Protein AF-Q6CS34-F1 (afdb_monomer)

Secondary structure (DSSP, 8-state):
--HHHHHHHHHHT--S----GGGHHHHHHHHHHHHHHHHHHHHHHHH-TTSTTSTT-GGG-THHHHHHHHH-

Structure (mmCIF, N/CA/C/O backbone):
data_AF-Q6CS34-F1
#
_entry.id   AF-Q6CS34-F1
#
loop_
_atom_site.group_PDB
_atom_site.id
_atom_site.type_symbol
_atom_site.label_atom_id
_atom_site.label_alt_id
_atom_site.label_comp_id
_atom_site.label_asym_id
_atom_site.label_entity_id
_atom_site.label_seq_id
_atom_site.pdbx_PDB_ins_code
_atom_site.Cartn_x
_atom_site.Cartn_y
_atom_site.Cartn_z
_atom_site.occupancy
_atom_site.B_iso_or_equiv
_atom_site.auth_seq_id
_atom_site.auth_comp_id
_atom_site.auth_asym_id
_atom_site.auth_atom_id
_atom_site.pdbx_PDB_model_num
ATOM 1 N N . MET A 1 1 ? -48.335 -11.138 12.077 1.00 66.06 1 MET A N 1
ATOM 2 C CA . MET A 1 1 ? -46.996 -10.503 11.975 1.00 66.06 1 MET A CA 1
ATOM 3 C C . MET A 1 1 ? -46.129 -11.383 11.089 1.00 66.06 1 MET A C 1
ATOM 5 O O . MET A 1 1 ? -46.084 -12.580 11.332 1.00 66.06 1 MET A O 1
ATOM 9 N N . ARG A 1 2 ? -45.528 -10.844 10.018 1.00 80.75 2 ARG A N 1
ATOM 10 C CA . ARG A 1 2 ? -44.715 -11.659 9.097 1.00 80.75 2 ARG A CA 1
ATOM 11 C C . ARG A 1 2 ? -43.357 -11.960 9.752 1.00 80.75 2 ARG A C 1
ATOM 13 O O . ARG A 1 2 ? -42.723 -11.009 10.205 1.00 80.75 2 ARG A O 1
ATOM 20 N N . PRO A 1 3 ? -42.871 -13.214 9.776 1.00 80.31 3 PRO A N 1
ATOM 21 C CA . PRO A 1 3 ? -41.592 -13.566 10.412 1.00 80.31 3 PRO A CA 1
ATOM 22 C C . PRO A 1 3 ? -40.413 -12.750 9.856 1.00 80.31 3 PRO A C 1
ATOM 24 O O . PRO A 1 3 ? -39.534 -12.325 10.602 1.00 80.31 3 PRO A O 1
ATOM 27 N N . THR A 1 4 ? -40.461 -12.400 8.569 1.00 83.88 4 THR A N 1
ATOM 28 C CA . THR A 1 4 ? -39.492 -11.515 7.910 1.00 83.88 4 THR A CA 1
ATOM 29 C C . THR A 1 4 ? -39.382 -10.135 8.572 1.00 83.88 4 THR A C 1
ATOM 31 O O . THR A 1 4 ? -38.286 -9.590 8.655 1.00 83.88 4 THR A O 1
ATOM 34 N N . GLN A 1 5 ? -40.478 -9.563 9.091 1.00 83.00 5 GLN A N 1
ATOM 35 C CA . GLN A 1 5 ? -40.430 -8.261 9.773 1.00 83.00 5 GLN A CA 1
ATOM 36 C C . GLN A 1 5 ? -39.680 -8.336 11.105 1.00 83.00 5 GLN A C 1
ATOM 38 O O . GLN A 1 5 ? -38.984 -7.389 11.456 1.00 83.00 5 GLN A O 1
ATOM 43 N N . PHE A 1 6 ? -39.786 -9.449 11.836 1.00 82.00 6 PHE A N 1
ATOM 44 C CA . PHE A 1 6 ? -39.054 -9.628 13.090 1.00 82.00 6 PHE A CA 1
ATOM 45 C C . PHE A 1 6 ? -37.544 -9.711 12.840 1.00 82.00 6 PHE A C 1
ATOM 47 O O . PHE A 1 6 ? -36.777 -9.009 13.495 1.00 82.00 6 PHE A O 1
ATOM 54 N N . V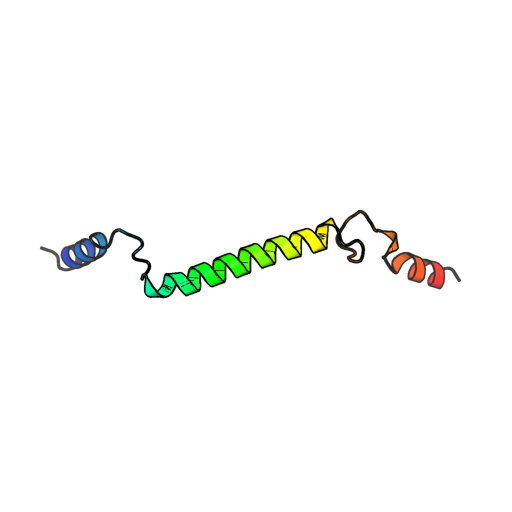AL A 1 7 ? -37.129 -10.486 11.831 1.00 82.06 7 VAL A N 1
ATOM 55 C CA . VAL A 1 7 ? -35.717 -10.608 11.431 1.00 82.06 7 VAL A CA 1
ATOM 56 C C . VAL A 1 7 ? -35.156 -9.264 10.960 1.00 82.06 7 VAL A C 1
ATOM 58 O O . VAL A 1 7 ? -34.094 -8.846 11.416 1.00 82.06 7 VAL A O 1
ATOM 61 N N . LEU A 1 8 ? -35.887 -8.540 10.106 1.00 82.62 8 LEU A N 1
ATOM 62 C CA . LEU A 1 8 ? -35.463 -7.218 9.637 1.00 82.62 8 LEU A CA 1
ATOM 63 C C . LEU A 1 8 ? -35.377 -6.197 10.779 1.00 82.62 8 LEU A C 1
ATOM 65 O O . LEU A 1 8 ? -34.426 -5.422 10.832 1.00 82.62 8 LEU A O 1
ATOM 69 N N . ASN A 1 9 ? -36.324 -6.203 11.719 1.00 83.81 9 ASN A N 1
ATOM 70 C CA . ASN A 1 9 ? -36.279 -5.311 12.878 1.00 83.81 9 ASN A CA 1
ATOM 71 C C . ASN A 1 9 ? -35.127 -5.658 13.832 1.00 83.81 9 ASN A C 1
ATOM 73 O O . ASN A 1 9 ? -34.498 -4.750 14.370 1.00 83.81 9 ASN A O 1
ATOM 77 N N . ALA A 1 10 ? -34.813 -6.943 14.019 1.00 78.94 10 ALA A N 1
ATOM 78 C CA . ALA A 1 10 ? -33.653 -7.374 14.796 1.00 78.94 10 ALA A CA 1
ATOM 79 C C . ALA A 1 10 ? -32.331 -6.944 14.136 1.00 78.94 10 ALA A C 1
ATOM 81 O O . ALA A 1 10 ? -31.434 -6.462 14.825 1.00 78.94 10 ALA A O 1
ATOM 82 N N . ALA A 1 11 ? -32.235 -7.034 12.805 1.00 75.50 11 ALA A N 1
ATOM 83 C CA . ALA A 1 11 ? -31.076 -6.560 12.050 1.00 75.50 11 ALA A CA 1
ATOM 84 C C . ALA A 1 11 ? -30.918 -5.030 12.125 1.00 75.50 11 ALA A C 1
ATOM 86 O O . ALA A 1 11 ? -29.811 -4.540 12.336 1.00 75.50 11 ALA A O 1
ATOM 87 N N . LYS A 1 12 ? -32.020 -4.268 12.038 1.00 74.69 12 LYS A N 1
ATOM 88 C CA . LYS A 1 12 ? -31.999 -2.797 12.153 1.00 74.69 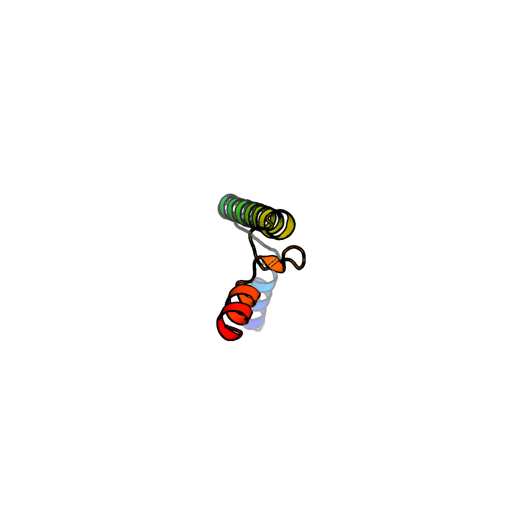12 LYS A CA 1
ATOM 89 C C . LYS A 1 12 ? -31.546 -2.296 13.527 1.00 74.69 12 LYS A C 1
ATOM 91 O O . LYS A 1 12 ? -30.950 -1.228 13.598 1.00 74.69 12 LYS A O 1
ATOM 96 N N . LYS A 1 13 ? -31.803 -3.046 14.608 1.00 68.44 13 LYS A N 1
ATOM 97 C CA . LYS A 1 13 ? -31.377 -2.666 15.970 1.00 68.44 13 LYS A CA 1
ATOM 98 C C . LYS A 1 13 ? -29.861 -2.734 16.180 1.00 68.44 13 LYS A C 1
ATOM 100 O O . LYS A 1 13 ? -29.367 -2.113 17.113 1.00 68.44 13 LYS A O 1
ATOM 105 N N . LYS A 1 14 ? -29.110 -3.427 15.315 1.00 63.81 14 LYS A N 1
ATOM 106 C CA . LYS A 1 14 ? -27.641 -3.341 15.268 1.00 63.81 14 LYS A CA 1
ATOM 107 C C . LYS A 1 14 ? -27.198 -2.186 14.359 1.00 63.81 14 LYS A C 1
ATOM 109 O O . LYS A 1 14 ? -26.449 -2.383 13.408 1.00 63.81 14 LYS A O 1
ATOM 114 N N . SER A 1 15 ? -27.684 -0.973 14.618 1.00 68.00 15 SER A N 1
ATOM 115 C CA . SER A 1 15 ? -27.199 0.230 13.938 1.00 68.00 15 SER A CA 1
ATOM 116 C C . SER A 1 15 ? -25.961 0.759 14.665 1.00 68.00 15 SER A C 1
ATOM 118 O O . SER A 1 15 ? -26.077 1.406 15.703 1.00 68.00 15 SER A O 1
ATOM 120 N N . GLY A 1 16 ? -24.774 0.464 14.143 1.00 72.31 16 GLY A N 1
ATOM 121 C CA . GLY A 1 16 ? -23.524 1.025 14.649 1.00 72.31 16 GLY A CA 1
ATOM 122 C C . GLY A 1 16 ? -22.305 0.205 14.242 1.00 72.31 16 GLY A C 1
ATOM 123 O O . GLY A 1 16 ? -22.370 -1.021 14.151 1.00 72.31 16 GLY A O 1
ATOM 124 N N . PHE A 1 17 ? -21.179 0.884 14.020 1.00 73.38 17 PHE A N 1
ATOM 125 C CA . PHE A 1 17 ? -19.877 0.231 13.909 1.00 73.38 17 PHE A CA 1
ATOM 126 C C . PHE A 1 17 ? -19.453 -0.263 15.297 1.00 73.38 17 PHE A C 1
ATOM 128 O O . PHE A 1 17 ? -18.776 0.428 16.049 1.00 73.38 17 PHE A O 1
ATOM 135 N N . SER A 1 18 ? -19.879 -1.473 15.650 1.00 73.00 18 SER A N 1
ATOM 136 C CA . SER A 1 18 ? -19.323 -2.225 16.774 1.00 73.00 18 SER A CA 1
ATOM 137 C C . SER A 1 18 ? -17.971 -2.792 16.340 1.00 73.00 18 SER A C 1
ATOM 139 O O . SER A 1 18 ? -17.870 -3.968 15.985 1.00 73.00 18 SER A O 1
ATOM 141 N N . VAL A 1 19 ? -16.932 -1.956 16.319 1.00 75.94 19 VAL A N 1
ATOM 142 C CA . VAL A 1 19 ? -15.564 -2.469 16.216 1.00 75.94 19 VAL A CA 1
ATOM 143 C C . VAL A 1 19 ? -15.225 -3.089 17.573 1.00 75.94 19 VAL A C 1
ATOM 145 O O . VAL A 1 19 ? -15.242 -2.366 18.571 1.00 75.94 19 VAL A O 1
ATOM 148 N N . PRO A 1 20 ? -14.968 -4.406 17.662 1.00 81.88 20 PRO A N 1
ATOM 149 C CA . PRO A 1 20 ? -14.577 -5.010 18.927 1.00 81.88 20 PRO A CA 1
ATOM 150 C C . PRO A 1 20 ? -13.280 -4.352 19.406 1.00 81.88 20 PRO A C 1
ATOM 152 O O . PRO A 1 20 ? -12.318 -4.221 18.646 1.00 81.88 20 PRO A O 1
ATOM 155 N N . VAL A 1 21 ? -13.261 -3.921 20.668 1.00 83.56 21 VAL A N 1
ATOM 156 C CA . VAL A 1 21 ? -12.123 -3.193 21.256 1.00 83.56 21 VAL A CA 1
ATOM 157 C C . VAL A 1 21 ? -10.828 -4.008 21.226 1.00 83.56 21 VAL A C 1
ATOM 159 O O . VAL A 1 21 ? -9.747 -3.438 21.139 1.00 83.56 21 VAL A O 1
ATOM 162 N N . GLU A 1 22 ? -10.927 -5.334 21.185 1.00 88.56 22 GLU A N 1
ATOM 163 C CA . GLU A 1 22 ? -9.799 -6.260 21.025 1.00 88.56 22 GLU A CA 1
ATOM 164 C C . GLU A 1 22 ? -9.064 -6.104 19.684 1.00 88.56 22 GLU A C 1
ATOM 166 O O . GLU A 1 22 ? -7.881 -6.419 19.592 1.00 88.56 22 GLU A O 1
ATOM 171 N N . LEU A 1 23 ? -9.725 -5.574 18.646 1.00 87.69 23 LEU A N 1
ATOM 172 C CA . LEU A 1 23 ? -9.092 -5.292 17.354 1.00 87.69 23 LEU A CA 1
ATOM 173 C C . LEU A 1 23 ? -8.419 -3.917 17.301 1.00 87.69 23 LEU A C 1
ATOM 175 O O . LEU A 1 23 ? -7.669 -3.653 16.363 1.00 87.69 23 LEU A O 1
ATOM 179 N N . THR A 1 24 ? -8.648 -3.036 18.280 1.00 88.81 24 THR A N 1
ATOM 180 C CA . THR A 1 24 ? -7.996 -1.715 18.331 1.00 88.81 24 THR A CA 1
ATOM 181 C C . THR A 1 24 ? -6.469 -1.767 18.187 1.00 88.81 24 THR A C 1
ATOM 183 O O . THR A 1 24 ? -5.962 -0.969 17.395 1.00 88.81 24 THR A O 1
ATOM 186 N N . PRO A 1 25 ? -5.714 -2.703 18.813 1.00 93.00 25 PRO A N 1
ATOM 187 C CA . PRO A 1 25 ? -4.275 -2.810 18.572 1.00 93.00 25 PRO A CA 1
ATOM 188 C C . PRO A 1 25 ? -3.937 -3.157 17.117 1.00 93.00 25 PRO A C 1
ATOM 190 O O . PRO A 1 25 ? -2.982 -2.607 16.573 1.00 93.00 25 PRO A O 1
ATOM 193 N N . LEU A 1 26 ? -4.728 -4.011 16.457 1.00 93.12 26 LEU A N 1
ATOM 194 C CA . LEU A 1 26 ? -4.517 -4.364 15.050 1.00 93.12 26 LEU A CA 1
ATOM 195 C C . LEU A 1 26 ? -4.787 -3.165 14.128 1.00 93.12 26 LEU A C 1
ATOM 197 O O . LEU A 1 26 ? -4.003 -2.901 13.218 1.00 93.12 26 LEU A O 1
ATOM 201 N N . PHE A 1 27 ? -5.859 -2.406 14.379 1.00 92.19 27 PHE A N 1
ATOM 202 C CA . PHE A 1 27 ? -6.162 -1.187 13.621 1.00 92.19 27 PHE A CA 1
ATOM 203 C C . PHE A 1 27 ? -5.105 -0.102 13.825 1.00 92.19 27 PHE A C 1
ATOM 205 O O . PHE A 1 27 ? -4.721 0.560 12.863 1.00 92.19 27 PHE A O 1
ATOM 212 N N . LEU A 1 28 ? -4.595 0.054 15.048 1.00 94.88 28 LEU A N 1
ATOM 213 C CA . LEU A 1 28 ? -3.507 0.981 15.339 1.00 94.88 28 LEU A CA 1
ATOM 214 C C . LEU A 1 28 ? -2.226 0.559 14.614 1.00 94.88 28 LEU A C 1
ATOM 216 O O . LEU A 1 28 ? -1.614 1.387 13.945 1.00 94.88 28 LEU A O 1
ATOM 220 N N . ALA A 1 29 ? -1.854 -0.723 14.678 1.00 96.81 29 ALA A N 1
ATOM 221 C CA . ALA A 1 29 ? -0.692 -1.249 13.964 1.00 96.81 29 ALA A CA 1
ATOM 222 C C . ALA A 1 29 ? -0.811 -1.035 12.445 1.00 96.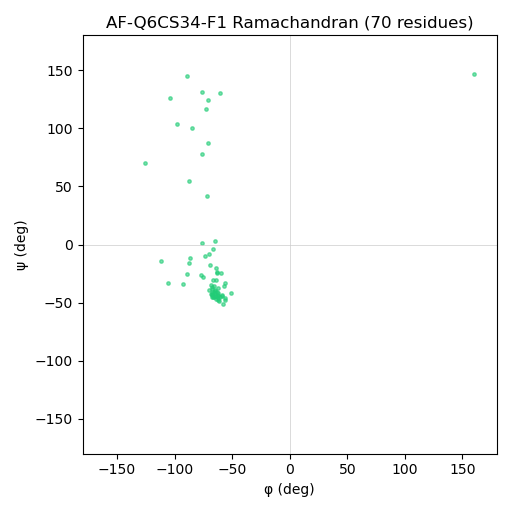81 29 ALA A C 1
ATOM 224 O O . ALA A 1 29 ? 0.139 -0.576 11.814 1.00 96.81 29 ALA A O 1
ATOM 225 N N . MET A 1 30 ? -1.993 -1.282 11.870 1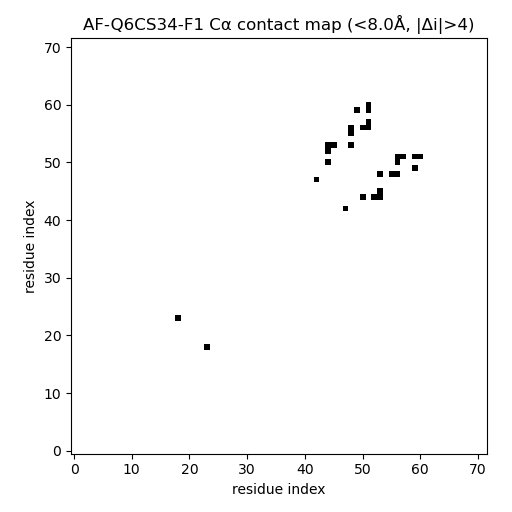.00 96.69 30 MET A N 1
ATOM 226 C CA . MET A 1 30 ? -2.279 -1.003 10.460 1.00 96.69 30 MET A CA 1
ATOM 227 C C . MET A 1 30 ? -2.168 0.493 10.143 1.00 96.69 30 MET A C 1
ATOM 229 O O . MET A 1 30 ? -1.563 0.871 9.145 1.00 96.69 30 MET A O 1
ATOM 233 N N . GLY A 1 31 ? -2.705 1.357 11.008 1.00 96.81 31 GLY A N 1
ATOM 234 C CA . GLY A 1 31 ? -2.606 2.808 10.864 1.00 96.81 31 GLY A CA 1
ATOM 235 C C . GLY A 1 31 ? -1.157 3.295 10.872 1.00 96.81 31 GLY A C 1
ATOM 236 O O . GLY A 1 31 ? -0.765 4.068 10.002 1.00 96.81 31 GLY A O 1
ATOM 237 N N . VAL A 1 32 ? -0.332 2.789 11.794 1.00 97.69 32 VAL A N 1
ATOM 238 C CA . VAL A 1 32 ? 1.106 3.095 11.863 1.00 97.69 32 VAL A CA 1
ATOM 239 C C . VAL A 1 32 ? 1.843 2.568 10.629 1.00 97.69 32 VAL A C 1
ATOM 241 O O . VAL A 1 32 ? 2.679 3.280 10.069 1.00 97.69 32 VAL A O 1
ATOM 244 N N . ALA A 1 33 ? 1.521 1.362 10.157 1.00 97.94 33 ALA A N 1
ATOM 245 C CA . ALA A 1 33 ? 2.099 0.791 8.941 1.00 97.94 33 ALA A CA 1
ATOM 246 C C . ALA A 1 33 ? 1.760 1.624 7.691 1.00 97.94 33 ALA A C 1
ATOM 248 O O . ALA A 1 33 ? 2.644 1.930 6.893 1.00 97.94 33 ALA A O 1
ATOM 249 N N . LEU A 1 34 ? 0.507 2.061 7.542 1.00 97.88 34 LEU A N 1
ATOM 250 C CA . LEU A 1 34 ? 0.085 2.914 6.428 1.00 97.88 34 LEU A CA 1
ATOM 251 C C . LEU A 1 34 ? 0.698 4.320 6.518 1.00 97.88 34 LEU A C 1
ATOM 253 O O . LEU A 1 34 ? 1.185 4.844 5.516 1.00 97.88 34 LEU A O 1
ATOM 257 N N . ALA A 1 35 ? 0.730 4.929 7.705 1.00 97.56 35 ALA A N 1
ATOM 258 C CA . ALA A 1 35 ? 1.321 6.253 7.904 1.00 97.56 35 ALA A CA 1
ATOM 259 C C . ALA A 1 35 ? 2.838 6.252 7.647 1.00 97.56 35 ALA A C 1
ATOM 261 O O . ALA A 1 35 ? 3.358 7.114 6.942 1.00 97.56 35 ALA A O 1
ATOM 262 N N . SER A 1 36 ? 3.557 5.249 8.157 1.00 97.19 36 SER A N 1
ATOM 263 C CA . SER A 1 36 ? 4.994 5.103 7.893 1.00 97.19 36 SER A CA 1
ATOM 264 C C . SER A 1 36 ? 5.271 4.768 6.426 1.00 97.19 36 SER A C 1
ATOM 266 O O . SER A 1 36 ? 6.123 5.405 5.807 1.00 97.19 36 SER A O 1
ATOM 268 N N . GLY A 1 37 ? 4.516 3.837 5.837 1.00 97.25 37 GLY A N 1
ATOM 269 C CA . GLY A 1 37 ? 4.641 3.458 4.432 1.00 97.25 37 GLY A CA 1
ATOM 270 C C . GLY A 1 37 ? 4.420 4.636 3.483 1.00 97.25 37 GLY A C 1
ATOM 271 O O . GLY A 1 37 ? 5.217 4.843 2.567 1.00 97.25 37 GLY A O 1
ATOM 272 N N . THR A 1 38 ? 3.395 5.456 3.730 1.00 96.69 38 THR A N 1
ATOM 273 C CA . THR A 1 38 ? 3.132 6.668 2.936 1.00 96.69 38 THR A CA 1
ATOM 274 C C . THR A 1 38 ? 4.234 7.711 3.107 1.00 96.69 38 THR A C 1
ATOM 276 O O . THR A 1 38 ? 4.731 8.221 2.103 1.00 96.69 38 THR A O 1
ATOM 279 N N . TRP A 1 39 ? 4.691 7.978 4.336 1.00 96.31 39 TRP A N 1
ATOM 280 C CA . TRP A 1 39 ? 5.775 8.931 4.597 1.00 96.31 39 TRP A CA 1
ATOM 281 C C . TRP A 1 39 ? 7.097 8.532 3.930 1.00 96.31 39 TRP A C 1
ATOM 283 O O . TRP A 1 39 ? 7.720 9.348 3.248 1.00 96.31 39 TRP A O 1
ATOM 293 N N . PHE A 1 40 ? 7.532 7.278 4.085 1.00 95.25 40 PHE A N 1
ATOM 294 C CA . PHE A 1 40 ? 8.773 6.804 3.470 1.00 95.25 40 PHE A CA 1
ATOM 295 C C . PHE A 1 40 ? 8.679 6.751 1.948 1.00 95.25 40 PHE A C 1
ATOM 297 O O . PHE A 1 40 ? 9.640 7.126 1.277 1.00 95.25 40 PHE A O 1
ATOM 304 N N . SER A 1 41 ? 7.524 6.356 1.405 1.00 93.62 41 SER A N 1
ATOM 305 C CA . SER A 1 41 ? 7.287 6.384 -0.042 1.00 93.62 41 SER A CA 1
ATOM 306 C C . SER A 1 41 ? 7.366 7.811 -0.576 1.00 93.62 41 SER A C 1
ATOM 308 O O . SER A 1 41 ? 8.098 8.069 -1.527 1.00 93.62 41 SER A O 1
ATOM 310 N N . TYR A 1 42 ? 6.689 8.761 0.076 1.00 92.00 42 TYR A N 1
ATOM 311 C CA . TYR A 1 42 ? 6.755 10.176 -0.285 1.00 92.00 42 TYR A CA 1
ATOM 312 C C . TYR A 1 42 ? 8.194 10.695 -0.240 1.00 92.00 42 TYR A C 1
ATOM 314 O O . TYR A 1 42 ? 8.687 11.236 -1.229 1.00 92.00 42 TYR A O 1
ATOM 322 N N . LYS A 1 43 ? 8.903 10.460 0.872 1.00 91.44 43 LYS A N 1
ATOM 323 C CA . LYS A 1 43 ? 10.300 10.874 1.038 1.00 91.44 43 LYS A CA 1
ATOM 324 C C . LYS A 1 43 ? 11.193 10.303 -0.067 1.00 91.44 43 LYS A C 1
ATOM 326 O O . LYS A 1 43 ? 11.990 11.045 -0.634 1.00 91.44 43 LYS A O 1
ATOM 331 N N . LYS A 1 44 ? 11.053 9.010 -0.380 1.00 88.50 44 LYS A N 1
ATOM 332 C CA . LYS A 1 44 ? 11.829 8.325 -1.422 1.00 88.50 44 LYS A CA 1
ATOM 333 C C . LYS A 1 44 ? 11.527 8.902 -2.807 1.00 88.50 44 LYS A C 1
ATOM 335 O O . LYS A 1 44 ? 12.455 9.178 -3.545 1.00 88.50 44 LYS A O 1
ATOM 340 N N . PHE A 1 45 ? 10.268 9.143 -3.161 1.00 86.06 45 PHE A N 1
ATOM 341 C CA . PHE A 1 45 ? 9.942 9.665 -4.493 1.00 86.06 45 PHE A CA 1
ATOM 342 C C . PHE A 1 45 ? 10.263 11.156 -4.683 1.00 86.06 45 PHE A C 1
ATOM 344 O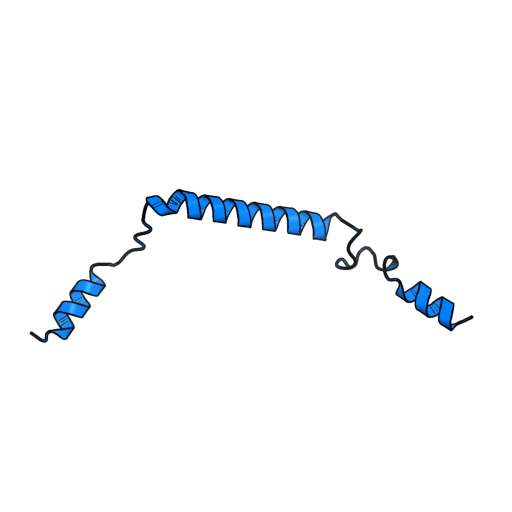 O . PHE A 1 45 ? 10.525 11.571 -5.810 1.00 86.06 45 PHE A O 1
ATOM 351 N N . PHE A 1 46 ? 10.242 11.968 -3.620 1.00 84.75 46 PHE A N 1
ATOM 352 C CA . PHE A 1 46 ? 10.464 13.417 -3.730 1.00 84.75 46 PHE A CA 1
ATOM 353 C C . PHE A 1 46 ? 11.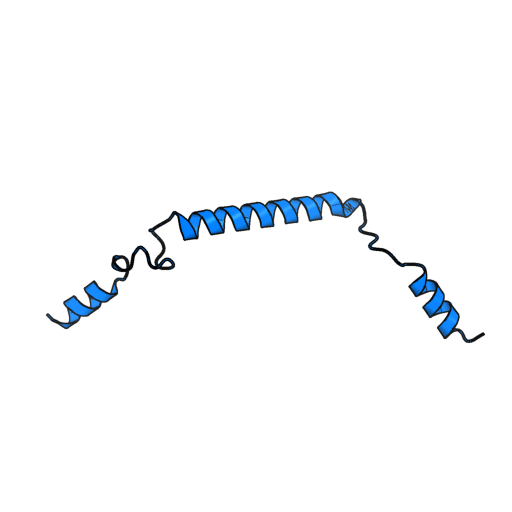912 13.866 -3.537 1.00 84.75 46 PHE A C 1
ATOM 355 O O . PHE A 1 46 ? 12.312 14.865 -4.146 1.00 84.75 46 PHE A O 1
ATOM 362 N N . HIS A 1 47 ? 12.662 13.186 -2.666 1.00 84.00 47 HIS A N 1
ATOM 363 C CA . HIS A 1 47 ? 14.012 13.600 -2.271 1.00 84.00 47 HIS A CA 1
ATOM 364 C C . HIS A 1 47 ? 15.114 12.666 -2.760 1.00 84.00 47 HIS A C 1
ATOM 366 O O . HIS A 1 47 ? 16.279 13.037 -2.671 1.00 84.00 47 HIS A O 1
ATOM 372 N N . ASP A 1 48 ? 14.777 11.462 -3.220 1.00 82.88 48 ASP A N 1
ATOM 373 C CA . ASP A 1 48 ? 15.773 10.540 -3.742 1.00 82.88 48 ASP A CA 1
ATOM 374 C C . ASP A 1 48 ? 15.830 10.619 -5.269 1.00 82.88 48 ASP A C 1
ATOM 376 O O . ASP A 1 48 ? 14.981 10.073 -5.977 1.00 82.88 48 ASP A O 1
ATOM 380 N N . ASP A 1 49 ? 16.865 11.287 -5.772 1.00 77.44 49 ASP A N 1
ATOM 381 C CA . ASP A 1 49 ? 17.122 11.415 -7.205 1.00 77.44 49 ASP A CA 1
ATOM 382 C C . ASP A 1 49 ? 17.704 10.127 -7.821 1.00 77.44 49 ASP A C 1
ATOM 384 O O . ASP A 1 49 ? 17.969 10.090 -9.021 1.00 77.44 49 ASP A O 1
ATOM 388 N N . SER A 1 50 ? 17.889 9.050 -7.039 1.00 79.38 50 SER A N 1
ATOM 389 C CA . SER A 1 50 ? 18.309 7.740 -7.562 1.00 79.38 50 SER A CA 1
ATOM 390 C C . SER A 1 50 ? 17.210 6.984 -8.310 1.00 79.38 50 SER A C 1
ATOM 392 O O . SER A 1 50 ? 17.496 5.949 -8.917 1.00 79.38 50 SER A O 1
ATOM 394 N N . LEU A 1 51 ? 15.958 7.444 -8.253 1.00 72.31 51 LEU A N 1
ATOM 395 C CA . LEU A 1 51 ? 14.846 6.824 -8.962 1.00 72.31 51 LEU A CA 1
ATOM 396 C C . LEU A 1 51 ? 14.462 7.643 -10.198 1.00 72.31 51 LEU A C 1
ATOM 398 O O . LEU A 1 51 ? 14.043 8.796 -10.093 1.00 72.31 51 LEU A O 1
ATOM 402 N N . ARG A 1 52 ? 14.435 6.982 -11.363 1.00 69.00 52 ARG A N 1
ATOM 403 C CA . ARG A 1 52 ? 13.917 7.509 -12.643 1.00 69.00 52 ARG A CA 1
ATOM 404 C C . ARG A 1 52 ? 12.380 7.621 -12.670 1.00 69.00 52 ARG A C 1
ATOM 406 O O . ARG A 1 52 ? 11.734 7.218 -13.634 1.00 69.00 52 ARG A O 1
ATOM 413 N N . VAL A 1 53 ? 11.781 8.086 -11.577 1.00 68.94 53 VAL A N 1
ATOM 414 C CA . VAL A 1 53 ? 10.331 8.312 -11.439 1.00 68.94 53 VAL A CA 1
ATOM 415 C C . V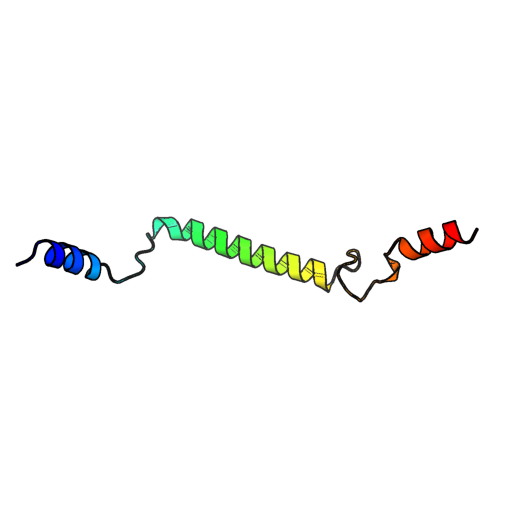AL A 1 53 ? 10.021 9.807 -11.489 1.00 68.94 53 VAL A C 1
ATOM 417 O O . VAL A 1 53 ? 8.987 10.213 -12.013 1.00 68.94 53 VAL A O 1
ATOM 420 N N . SER A 1 54 ? 10.932 10.640 -10.985 1.00 64.81 54 SER A N 1
ATOM 421 C CA . SER A 1 54 ? 10.785 12.091 -11.004 1.00 64.81 54 SER A CA 1
ATOM 422 C C . SER A 1 54 ? 11.363 12.691 -12.287 1.00 64.81 54 SER A C 1
ATOM 424 O O . SER A 1 54 ? 12.401 12.259 -12.783 1.00 64.81 54 SER A O 1
ATOM 426 N N . ARG A 1 55 ? 10.731 13.756 -12.796 1.00 67.62 55 ARG A N 1
ATOM 427 C CA . ARG A 1 55 ? 11.196 14.526 -13.969 1.00 67.62 55 ARG A CA 1
ATOM 428 C C . ARG A 1 55 ? 12.518 15.275 -13.717 1.00 67.62 55 ARG A C 1
ATOM 430 O O . ARG A 1 55 ? 13.025 15.926 -14.621 1.00 67.62 55 ARG A O 1
ATOM 437 N N . LYS A 1 56 ? 13.053 15.218 -12.492 1.00 68.56 56 LYS A N 1
ATOM 438 C CA . LYS A 1 56 ? 14.270 15.926 -12.077 1.00 68.56 56 LYS A CA 1
ATOM 439 C C . LYS A 1 56 ? 15.569 15.277 -12.561 1.00 68.56 56 LYS A C 1
ATOM 441 O O . LYS A 1 56 ? 16.543 15.999 -12.715 1.00 68.56 56 LYS A O 1
ATOM 446 N N . ASN A 1 57 ? 15.588 13.964 -12.813 1.00 70.88 57 ASN A N 1
ATOM 447 C CA . ASN A 1 57 ? 16.807 13.247 -13.205 1.00 70.88 57 ASN A CA 1
ATOM 448 C C . ASN A 1 57 ? 16.629 12.454 -14.521 1.00 70.88 57 ASN A C 1
ATOM 450 O O . ASN A 1 57 ? 16.552 11.221 -14.497 1.00 70.88 57 ASN A O 1
ATOM 454 N N . PRO A 1 58 ? 16.507 13.134 -15.680 1.00 70.88 58 PRO A N 1
ATOM 455 C CA . PRO A 1 58 ? 16.411 12.462 -16.980 1.00 70.88 58 PRO A CA 1
ATOM 456 C C . PRO A 1 58 ? 17.707 11.721 -17.357 1.00 70.88 58 PRO A C 1
ATOM 458 O O . PRO A 1 58 ? 17.641 10.662 -17.984 1.00 70.88 58 PRO A O 1
ATOM 461 N N . GLU A 1 59 ? 18.854 12.228 -16.897 1.00 70.94 59 GLU A N 1
ATOM 462 C CA . GLU A 1 59 ? 20.209 11.734 -17.191 1.00 70.94 59 GLU A CA 1
ATOM 463 C C . GLU A 1 59 ? 20.464 10.312 -16.661 1.00 70.94 59 GLU A C 1
ATOM 465 O O . GLU A 1 59 ? 21.348 9.598 -17.128 1.00 70.94 59 GLU A O 1
ATOM 470 N N . GLN A 1 60 ? 19.674 9.851 -15.685 1.00 69.62 60 GLN A N 1
ATOM 471 C CA . GLN A 1 60 ? 19.779 8.488 -15.158 1.00 69.62 60 GLN A CA 1
ATOM 472 C C . GLN A 1 60 ? 19.295 7.415 -16.148 1.00 69.62 60 GLN A C 1
ATOM 474 O O . GLN A 1 60 ? 19.410 6.211 -15.901 1.00 69.62 60 GLN A O 1
ATOM 479 N N . SER A 1 61 ? 18.695 7.830 -17.262 1.00 74.62 61 SER A N 1
ATOM 480 C CA . SER A 1 61 ? 18.304 6.927 -18.327 1.00 74.62 61 SER A CA 1
ATOM 481 C C . SER A 1 61 ? 19.539 6.406 -19.063 1.00 74.62 61 SER A C 1
ATOM 483 O O . SER A 1 61 ? 20.280 7.170 -19.664 1.00 74.62 61 SER A O 1
ATOM 485 N N . ALA A 1 62 ? 19.704 5.083 -19.151 1.00 77.81 62 ALA A N 1
ATOM 486 C CA . ALA A 1 62 ? 20.704 4.478 -20.040 1.00 77.81 62 ALA A CA 1
ATOM 487 C C . ALA A 1 62 ? 20.427 4.731 -21.542 1.00 77.81 62 ALA A C 1
ATOM 489 O O . ALA A 1 62 ? 21.144 4.206 -22.389 1.00 77.81 62 ALA A O 1
ATOM 490 N N . LEU A 1 63 ? 19.382 5.499 -21.880 1.00 82.50 63 LEU A N 1
ATOM 491 C CA . LEU A 1 63 ? 18.983 5.801 -23.251 1.00 82.50 63 LEU A CA 1
ATOM 492 C C . LEU A 1 63 ? 20.126 6.439 -24.041 1.00 82.50 63 LEU A C 1
ATOM 494 O O . LEU A 1 63 ? 20.428 5.946 -25.120 1.00 82.50 63 LEU A O 1
ATOM 498 N N . ASP A 1 64 ? 20.807 7.443 -23.488 1.00 82.62 64 ASP A N 1
ATOM 499 C CA . ASP A 1 64 ? 21.900 8.120 -24.198 1.00 82.62 64 ASP A CA 1
ATOM 500 C C . ASP A 1 64 ? 23.079 7.179 -24.441 1.00 82.62 64 ASP A C 1
ATOM 502 O O . ASP A 1 64 ? 23.679 7.185 -25.512 1.00 82.62 64 ASP A O 1
ATOM 506 N N . LYS A 1 65 ? 23.355 6.277 -23.491 1.00 84.75 65 LYS A N 1
ATOM 507 C CA . LYS A 1 65 ? 24.361 5.223 -23.666 1.00 84.75 65 LYS A CA 1
ATOM 508 C C . LYS A 1 65 ? 23.996 4.279 -24.817 1.00 84.75 65 LYS A C 1
ATOM 510 O O . LYS A 1 65 ? 24.867 3.920 -25.600 1.00 84.75 65 LYS A O 1
ATOM 515 N N . VAL A 1 66 ? 22.722 3.898 -24.934 1.00 86.44 66 VAL A N 1
ATOM 516 C CA . VAL A 1 66 ? 22.225 3.037 -26.022 1.00 86.44 66 VAL A CA 1
ATOM 517 C C . VAL A 1 66 ? 22.217 3.772 -27.366 1.00 86.44 66 VAL A C 1
ATOM 519 O O . VAL A 1 66 ? 22.552 3.174 -28.384 1.00 86.44 66 VAL A O 1
ATOM 522 N N . LEU A 1 67 ? 21.850 5.057 -27.386 1.00 88.25 67 LEU A N 1
ATOM 523 C CA . LEU A 1 67 ? 21.843 5.876 -28.599 1.00 88.25 67 LEU A CA 1
ATOM 524 C C . LEU A 1 67 ? 23.262 6.117 -29.125 1.00 88.25 67 LEU A C 1
ATOM 526 O O . LEU A 1 67 ? 23.490 5.941 -30.318 1.00 88.25 67 LEU A O 1
ATOM 530 N N . ASN A 1 68 ? 24.217 6.433 -28.245 1.00 90.69 68 ASN A N 1
ATOM 531 C CA . ASN A 1 68 ? 25.616 6.648 -28.620 1.00 90.69 68 ASN A CA 1
ATOM 532 C C . ASN A 1 68 ? 26.291 5.352 -29.088 1.00 90.69 68 ASN A C 1
ATOM 534 O O . ASN A 1 68 ? 26.967 5.363 -30.108 1.00 90.69 68 ASN A O 1
ATOM 538 N N . GLN A 1 69 ? 26.033 4.220 -28.420 1.00 90.94 69 GLN A N 1
ATOM 539 C CA . GLN A 1 69 ? 26.553 2.914 -28.848 1.00 90.94 69 GLN A CA 1
ATOM 540 C C . GLN A 1 69 ? 26.027 2.479 -30.226 1.00 90.94 69 GLN A C 1
ATOM 542 O O . GLN A 1 69 ? 26.647 1.656 -30.885 1.00 90.94 69 GLN A O 1
ATOM 547 N N . LYS A 1 70 ? 24.861 2.980 -30.649 1.00 86.12 70 LYS A N 1
ATOM 548 C CA . LYS A 1 70 ? 24.290 2.689 -31.971 1.00 86.12 70 LYS A CA 1
ATOM 549 C C . LYS A 1 70 ? 24.779 3.657 -33.058 1.00 86.12 70 LYS A C 1
ATOM 551 O O . LYS A 1 70 ? 24.539 3.401 -34.235 1.00 86.12 70 LYS A O 1
ATOM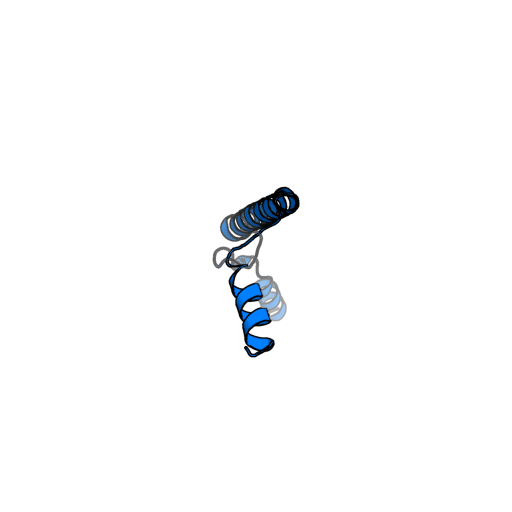 556 N N . ALA A 1 71 ? 25.352 4.795 -32.665 1.00 83.81 71 ALA A N 1
ATOM 557 C CA . ALA A 1 71 ? 25.871 5.805 -33.581 1.00 83.81 71 ALA A CA 1
ATOM 558 C C . ALA A 1 71 ? 27.343 5.561 -33.967 1.00 83.81 71 ALA A C 1
ATOM 560 O O . ALA A 1 71 ? 27.745 6.006 -35.041 1.00 83.81 71 ALA A O 1
ATOM 561 N N . GLU A 1 72 ? 28.113 4.870 -33.115 1.00 67.94 72 GLU A N 1
ATOM 562 C CA . GLU A 1 72 ? 29.392 4.219 -33.470 1.00 67.94 72 GLU A CA 1
ATOM 563 C C . GLU A 1 72 ? 29.172 2.925 -34.266 1.00 67.94 72 GLU A C 1
ATOM 565 O O . GLU A 1 72 ? 29.973 2.681 -35.198 1.00 67.94 72 GLU A O 1
#

Organism: Kluyveromyces lactis (strain ATCC 8585 / CBS 2359 / DSM 70799 / NBRC 1267 / NRRL Y-1140 / WM37) (NCBI:txid284590)

pLDDT: mean 82.87, std 10.02, range [63.81, 97.94]

Sequence (72 aa):
MRPTQFVLNAAKKKSGFSVPVELTPLFLAMGVALASGTWFSYKKFFHDDSLRVSRKNPEQSALDKVLNQKAE

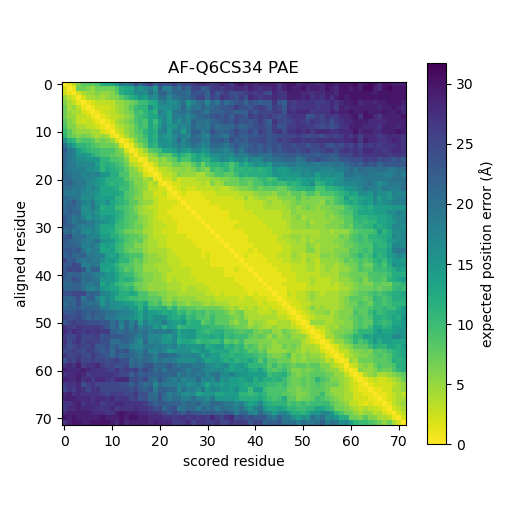InterPro domains:
  IPR010530 NADH-ubiquinone reductase complex 1 MLRQ subunit [PF06522] (20-67)

Foldseek 3Di:
DDPVVVVVVVVVVPPDPPPPVVCVVVVVVVVVVVVVVVVVVCCCQPPPLCDPPDPPCPVNDCVVVVVVVVVD

Mean predicted aligned error: 13.08 Å

Radius of gyration: 27.52 Å; Cα contacts (8 Å, |Δi|>4): 15; chains: 1; bounding box: 76×30×55 Å

Solvent-accessible surface area (backbone atoms only — not comparable to full-atom values): 4529 Å² total; per-residue (Å²): 131,62,71,67,57,56,55,52,53,59,56,60,71,66,74,68,90,80,70,61,72,86,48,48,65,57,53,49,52,50,50,50,51,52,53,50,52,50,51,54,50,50,49,47,63,75,72,38,75,88,49,84,80,42,91,85,41,69,83,77,48,65,58,62,60,55,53,51,65,70,71,109